Protein AF-A0A9R0SPQ2-F1 (afdb_monomer_lite)

Foldseek 3Di:
DLVVLLVVLVVLLVVVLVVLVVVLVVCVPPDPVVNVVSVVVNVVSVVVVVVSVVVVPDDDDPVVVVVVSVVSVVVSVVVVVVVVVVVVVVVVVVVVVVVVVVVVVVVVVVVVVVVVVVVVDD

Organism: Triticum turgidum subsp. durum (NCBI:txid4567)

Sequence (122 aa):
MAETVLSMARSMLDAAISKAASAAADEMSLLMGVRKNIWFIKDELETMQAFLVAAERMEKKDMLLKVWANQIRDLSYNIEDCLAEFMVHVASQSLSRKLMKLKDRHRIAMQIRDLLSTTINP

Radius of gyration: 25.83 Å; chains: 1; bounding box: 72×27×67 Å

Structure (mmCIF, N/CA/C/O backbone):
data_AF-A0A9R0SPQ2-F1
#
_entry.id   AF-A0A9R0SPQ2-F1
#
loop_
_atom_site.group_PDB
_atom_site.id
_atom_site.type_symbol
_atom_site.label_atom_id
_atom_site.label_alt_id
_atom_site.label_comp_id
_atom_site.label_asym_id
_atom_site.label_entity_id
_atom_site.label_seq_id
_atom_site.pdbx_PDB_ins_code
_atom_site.Cartn_x
_atom_site.Cartn_y
_atom_site.Cartn_z
_atom_site.occupancy
_atom_site.B_iso_or_equiv
_atom_site.auth_seq_id
_atom_site.auth_comp_id
_atom_site.auth_asym_id
_atom_site.auth_atom_id
_atom_site.pdbx_PDB_model_num
ATOM 1 N N . MET A 1 1 ? -14.051 14.801 19.603 1.00 59.91 1 MET A N 1
ATOM 2 C CA . MET A 1 1 ? -12.879 13.915 19.407 1.00 59.91 1 MET A CA 1
ATOM 3 C C . MET A 1 1 ? -13.202 12.725 18.507 1.00 59.91 1 MET A C 1
ATOM 5 O O . MET A 1 1 ? -12.504 12.578 17.519 1.00 59.91 1 MET A O 1
ATOM 9 N N . ALA A 1 2 ? -14.248 11.927 18.773 1.00 56.62 2 ALA A N 1
ATOM 10 C CA . ALA A 1 2 ? -14.623 10.794 17.907 1.00 56.62 2 ALA A CA 1
ATOM 11 C C . ALA A 1 2 ? -14.981 11.208 16.460 1.00 56.62 2 ALA A C 1
ATOM 13 O O . ALA A 1 2 ? -14.456 10.632 15.517 1.00 56.62 2 ALA A O 1
ATOM 14 N N . GLU A 1 3 ? -15.768 12.275 16.294 1.00 62.50 3 GLU A N 1
ATOM 15 C CA . GLU A 1 3 ? -16.105 12.902 14.998 1.00 62.50 3 GLU A CA 1
ATOM 16 C C . GLU A 1 3 ? -14.871 13.221 14.129 1.00 62.50 3 GLU A C 1
ATOM 18 O O . GLU A 1 3 ? -14.830 12.931 12.938 1.00 62.50 3 GLU A O 1
ATOM 23 N N . THR A 1 4 ? -13.822 13.778 14.739 1.00 78.56 4 THR A N 1
ATOM 24 C CA . THR A 1 4 ? -12.583 14.166 14.047 1.00 78.56 4 THR A CA 1
ATOM 25 C C . THR A 1 4 ? -11.755 12.951 13.629 1.00 78.56 4 THR A C 1
ATOM 27 O O . THR A 1 4 ? -11.136 12.949 12.573 1.00 78.56 4 THR A O 1
ATOM 30 N N . VAL A 1 5 ? -11.753 11.895 14.446 1.00 72.81 5 VAL A N 1
ATOM 31 C CA . VAL A 1 5 ? -11.060 10.640 14.120 1.00 72.81 5 VAL A CA 1
ATOM 32 C C . VAL A 1 5 ? -11.776 9.913 12.979 1.00 72.81 5 VAL A C 1
ATOM 34 O O . VAL A 1 5 ? -11.117 9.375 12.091 1.00 72.81 5 VAL A O 1
ATOM 37 N N . LEU A 1 6 ? -13.112 9.946 12.960 1.00 69.88 6 LEU A N 1
ATOM 38 C CA . LEU A 1 6 ? -13.922 9.362 11.889 1.00 69.88 6 LEU A CA 1
ATOM 39 C C . LEU A 1 6 ? -13.717 10.083 10.550 1.00 69.88 6 LEU A C 1
ATOM 41 O O . LEU A 1 6 ? -13.539 9.422 9.527 1.00 69.88 6 LEU A O 1
ATOM 45 N N . SER A 1 7 ? -13.666 11.420 10.543 1.00 78.06 7 SER A N 1
ATOM 46 C CA . SER A 1 7 ? -13.443 12.183 9.307 1.00 78.06 7 SER A CA 1
ATOM 47 C C . SER A 1 7 ? -12.046 11.959 8.716 1.00 78.06 7 SER A C 1
ATOM 49 O O . SER A 1 7 ? -11.904 11.823 7.499 1.00 78.06 7 SER A O 1
ATOM 51 N N . MET A 1 8 ? -11.021 11.842 9.565 1.00 80.94 8 MET A N 1
ATOM 52 C CA . MET A 1 8 ? -9.663 11.503 9.132 1.00 80.94 8 MET A CA 1
ATOM 53 C C . MET A 1 8 ? -9.586 10.079 8.573 1.00 80.94 8 MET A C 1
ATOM 55 O O . MET A 1 8 ? -9.030 9.885 7.493 1.00 80.94 8 MET A O 1
ATOM 59 N N . ALA A 1 9 ? -10.192 9.100 9.254 1.00 71.75 9 ALA A N 1
ATOM 60 C CA . ALA A 1 9 ? -10.231 7.716 8.783 1.00 71.75 9 ALA A CA 1
ATOM 61 C C . ALA A 1 9 ? -10.927 7.593 7.417 1.00 71.75 9 ALA A C 1
ATOM 63 O O . ALA A 1 9 ? -10.445 6.877 6.543 1.00 71.75 9 ALA A O 1
ATOM 64 N N . ARG A 1 10 ? -12.014 8.344 7.202 1.00 77.62 10 ARG A N 1
ATOM 65 C CA . ARG A 1 10 ? -12.735 8.383 5.923 1.00 77.62 10 ARG A CA 1
ATOM 66 C C . ARG A 1 10 ? -11.883 8.949 4.786 1.00 77.62 10 ARG A C 1
ATOM 68 O O . ARG A 1 10 ? -11.816 8.348 3.723 1.00 77.62 10 ARG A O 1
ATOM 75 N N . SER A 1 11 ? -11.183 10.055 5.033 1.00 83.69 11 SER A N 1
ATOM 76 C CA . SER A 1 11 ? -10.282 10.665 4.044 1.00 83.69 11 SER A CA 1
ATOM 77 C C . SER A 1 11 ? -9.120 9.734 3.664 1.00 83.69 11 SER A C 1
ATOM 79 O O . SER A 1 11 ? -8.787 9.582 2.488 1.00 83.69 11 SER A O 1
ATOM 81 N N . MET A 1 12 ? -8.533 9.050 4.652 1.00 84.62 12 MET A N 1
ATOM 82 C CA . MET A 1 12 ? -7.473 8.063 4.417 1.00 84.62 12 MET A CA 1
ATOM 83 C C . MET A 1 12 ? -7.978 6.859 3.611 1.00 84.62 12 MET A C 1
ATOM 85 O O . MET A 1 12 ? -7.282 6.388 2.711 1.00 84.62 12 MET A O 1
ATOM 89 N N . LEU A 1 13 ? -9.197 6.395 3.897 1.00 79.56 13 LEU A N 1
ATOM 90 C CA . LEU A 1 13 ? -9.848 5.311 3.166 1.00 79.56 13 LEU A CA 1
ATOM 91 C C . LEU A 1 13 ? -10.080 5.680 1.693 1.00 79.56 13 LEU A C 1
ATOM 93 O O . LEU A 1 13 ? -9.715 4.909 0.806 1.00 79.56 13 LEU A O 1
ATOM 97 N N . ASP A 1 14 ? -10.608 6.876 1.423 1.00 80.19 14 ASP A N 1
ATOM 98 C CA . ASP A 1 14 ? -10.845 7.359 0.056 1.00 80.19 14 ASP A CA 1
ATOM 99 C C . ASP A 1 14 ? -9.532 7.465 -0.745 1.00 80.19 14 ASP A C 1
ATOM 101 O O . ASP A 1 14 ? -9.465 7.073 -1.916 1.00 80.19 14 ASP A O 1
ATOM 105 N N . ALA A 1 15 ? -8.453 7.928 -0.105 1.00 84.12 15 ALA A N 1
ATOM 106 C CA . ALA A 1 15 ? -7.130 7.993 -0.720 1.00 84.12 15 ALA A CA 1
ATOM 107 C C . ALA A 1 15 ? -6.571 6.597 -1.059 1.00 84.12 15 ALA A C 1
ATOM 109 O O . ALA A 1 15 ? -6.016 6.400 -2.145 1.00 84.12 15 ALA A O 1
ATOM 110 N N . ALA A 1 16 ? -6.744 5.621 -0.162 1.00 80.38 16 ALA A N 1
ATOM 111 C CA . ALA A 1 16 ? -6.313 4.242 -0.383 1.00 80.38 16 ALA A CA 1
ATOM 112 C C . ALA A 1 16 ? -7.085 3.573 -1.534 1.00 80.38 16 ALA A C 1
ATOM 114 O O . ALA A 1 16 ? -6.464 2.955 -2.401 1.00 80.38 16 ALA A O 1
ATOM 115 N N . ILE A 1 17 ? -8.410 3.757 -1.598 1.00 80.06 17 ILE A N 1
ATOM 116 C CA . ILE A 1 17 ? -9.263 3.237 -2.681 1.00 80.06 17 ILE A CA 1
ATOM 117 C C . ILE A 1 17 ? -8.819 3.799 -4.034 1.00 80.06 17 ILE A C 1
ATOM 119 O O . ILE A 1 17 ? -8.624 3.045 -4.989 1.00 80.06 17 ILE A O 1
ATOM 123 N N . SER A 1 18 ? -8.613 5.115 -4.112 1.00 82.62 18 SER A N 1
ATOM 124 C CA . SER A 1 18 ? -8.167 5.777 -5.342 1.00 82.62 18 SER A CA 1
ATOM 125 C C . SER A 1 18 ? -6.814 5.236 -5.819 1.00 82.62 18 SER A C 1
ATOM 127 O O . SER A 1 18 ? -6.630 4.919 -6.998 1.00 82.62 18 SER A O 1
ATOM 129 N N . LYS A 1 19 ? -5.875 5.033 -4.889 1.00 79.50 19 LYS A N 1
ATOM 130 C CA . LYS A 1 19 ? -4.543 4.506 -5.203 1.00 79.50 19 LYS A CA 1
ATOM 131 C C . LYS A 1 19 ? -4.574 3.036 -5.628 1.00 79.50 19 LYS A C 1
ATOM 133 O O . LYS A 1 19 ? -3.886 2.677 -6.582 1.00 79.50 19 LYS A O 1
ATOM 138 N N . ALA A 1 20 ? -5.400 2.208 -4.988 1.00 73.25 20 ALA A N 1
ATOM 139 C CA . ALA A 1 20 ? -5.612 0.817 -5.387 1.00 73.25 20 ALA A CA 1
ATOM 140 C C . ALA A 1 20 ? -6.249 0.712 -6.783 1.00 73.25 20 ALA A C 1
ATOM 142 O O . ALA A 1 20 ? -5.819 -0.107 -7.594 1.00 73.25 20 ALA A O 1
ATOM 143 N N . ALA A 1 21 ? -7.222 1.573 -7.099 1.00 74.62 21 ALA A N 1
ATOM 144 C CA . ALA A 1 21 ? -7.841 1.632 -8.421 1.00 74.62 21 ALA A CA 1
ATOM 145 C C . ALA A 1 21 ? -6.839 2.043 -9.515 1.00 74.62 21 ALA A C 1
ATOM 147 O O . ALA A 1 21 ? -6.825 1.437 -10.586 1.00 74.62 21 ALA A O 1
ATOM 148 N N . SER A 1 22 ? -5.968 3.020 -9.234 1.00 76.44 22 SER A N 1
ATOM 149 C CA . SER A 1 22 ? -4.887 3.419 -10.146 1.00 76.44 22 SER A CA 1
ATOM 150 C C . SER A 1 22 ? -3.891 2.282 -10.371 1.00 76.44 22 SER A C 1
ATOM 152 O O . SER A 1 22 ? -3.591 1.961 -11.516 1.00 76.44 22 SER A O 1
ATOM 154 N N . ALA A 1 23 ? -3.439 1.617 -9.303 1.00 70.62 23 ALA A N 1
ATOM 155 C CA . ALA A 1 23 ? -2.536 0.472 -9.412 1.00 70.62 23 ALA A CA 1
ATOM 156 C C . ALA A 1 23 ? -3.162 -0.672 -10.232 1.00 70.62 23 ALA A C 1
ATOM 158 O O . ALA A 1 23 ? -2.506 -1.237 -11.101 1.00 70.62 23 ALA A O 1
ATOM 159 N N . ALA A 1 24 ? -4.457 -0.953 -10.037 1.00 64.12 24 ALA A N 1
ATOM 160 C CA . ALA A 1 24 ? -5.192 -1.948 -10.822 1.00 64.12 24 ALA A CA 1
ATOM 161 C C . ALA A 1 24 ? -5.279 -1.603 -12.313 1.00 64.12 24 ALA A C 1
ATOM 163 O O . ALA A 1 24 ? -5.261 -2.502 -13.157 1.00 64.12 24 ALA A O 1
ATOM 164 N N . ALA A 1 25 ? -5.432 -0.315 -12.630 1.00 67.31 25 ALA A N 1
ATOM 165 C CA . ALA A 1 25 ? -5.486 0.180 -13.999 1.00 67.31 25 ALA A CA 1
ATOM 166 C C . ALA A 1 25 ? -4.106 0.113 -14.675 1.00 67.31 25 ALA A C 1
ATOM 168 O O . ALA A 1 25 ? -4.012 -0.312 -15.828 1.00 67.31 25 ALA A O 1
ATOM 169 N N . ASP A 1 26 ? -3.043 0.451 -13.940 1.00 64.06 26 ASP A N 1
ATOM 170 C CA . ASP A 1 26 ? -1.654 0.380 -14.407 1.00 64.06 26 ASP A CA 1
ATOM 171 C C . ASP A 1 26 ? -1.188 -1.072 -14.640 1.00 64.06 26 ASP A C 1
ATOM 173 O O . ASP A 1 26 ? -0.296 -1.337 -15.450 1.00 64.06 26 ASP A O 1
ATOM 177 N N . GLU A 1 27 ? -1.838 -2.046 -14.001 1.00 57.34 27 GLU A N 1
ATOM 178 C CA . GLU A 1 27 ? -1.483 -3.465 -14.068 1.00 57.34 27 GLU A CA 1
ATOM 179 C C . GLU A 1 27 ? -2.151 -4.251 -15.214 1.00 57.34 27 GLU A C 1
ATOM 181 O O . GLU A 1 27 ? -2.198 -5.486 -15.210 1.00 57.34 27 GLU A O 1
ATOM 186 N N . MET A 1 28 ? -2.601 -3.575 -16.277 1.00 50.09 28 MET A N 1
ATOM 187 C CA . MET A 1 28 ? -3.214 -4.222 -17.450 1.00 50.09 28 MET A CA 1
ATOM 188 C C . MET A 1 28 ? -2.229 -4.986 -18.367 1.00 50.09 28 MET A C 1
ATOM 190 O O . MET A 1 28 ? -2.510 -5.207 -19.542 1.00 50.09 28 MET A O 1
ATOM 194 N N . SER A 1 29 ? -1.089 -5.467 -17.860 1.00 50.47 29 SER A N 1
ATOM 195 C CA . SER A 1 29 ? -0.240 -6.388 -18.636 1.00 50.47 29 SER A CA 1
ATOM 196 C C . SER A 1 29 ? 0.541 -7.447 -17.854 1.00 50.47 29 SER A C 1
ATOM 198 O O . SER A 1 29 ? 1.204 -8.258 -18.499 1.00 50.47 29 SER A O 1
ATOM 200 N N . LEU A 1 30 ? 0.477 -7.510 -16.514 1.00 54.22 30 LEU A N 1
ATOM 201 C CA . LEU A 1 30 ? 1.525 -8.233 -15.777 1.00 54.22 30 LEU A CA 1
ATOM 202 C C . LEU A 1 30 ? 1.130 -9.216 -14.671 1.00 54.22 30 LEU A C 1
ATOM 204 O O . LEU A 1 30 ? 2.044 -9.626 -13.981 1.00 54.22 30 LEU A O 1
ATOM 208 N N . LEU A 1 31 ? -0.126 -9.688 -14.567 1.00 53.34 31 LEU A N 1
ATOM 209 C CA . LEU A 1 31 ? -0.522 -11.061 -14.139 1.00 53.34 31 LEU A CA 1
ATOM 210 C C . LEU A 1 31 ? -1.977 -11.083 -13.629 1.00 53.34 31 LEU A C 1
ATOM 212 O O . LEU A 1 31 ? -2.375 -10.291 -12.780 1.00 53.34 31 LEU A O 1
ATOM 216 N N . MET A 1 32 ? -2.767 -12.071 -14.065 1.00 55.47 32 MET A N 1
ATOM 217 C CA . MET A 1 32 ? -4.153 -12.300 -13.604 1.00 55.47 32 MET A CA 1
ATOM 218 C C . MET A 1 32 ? -4.299 -12.457 -12.073 1.00 55.47 32 MET A C 1
ATOM 220 O O . MET A 1 32 ? -5.393 -12.268 -11.543 1.00 55.47 32 MET A O 1
ATOM 224 N N . GLY A 1 33 ? -3.214 -12.784 -11.360 1.00 57.44 33 GLY A N 1
ATOM 225 C CA . GLY A 1 33 ? -3.203 -12.951 -9.904 1.00 57.44 33 GLY A CA 1
ATOM 226 C C . GLY A 1 33 ? -3.337 -11.643 -9.122 1.00 57.44 33 GLY A C 1
ATOM 227 O O . GLY A 1 33 ? -4.040 -11.613 -8.113 1.00 57.44 33 GLY A O 1
ATOM 228 N N . VAL A 1 34 ? -2.744 -10.547 -9.604 1.00 62.25 34 VAL A N 1
ATOM 229 C CA . VAL A 1 34 ? -2.769 -9.274 -8.865 1.00 62.25 34 VAL A CA 1
ATOM 230 C C . VAL A 1 34 ? -4.141 -8.612 -8.961 1.00 62.25 34 VAL A C 1
ATOM 232 O O . VAL A 1 34 ? -4.663 -8.104 -7.972 1.00 62.25 34 VAL A O 1
ATOM 235 N N . ARG A 1 35 ? -4.823 -8.786 -10.099 1.00 55.59 35 ARG A N 1
ATOM 236 C CA . ARG A 1 35 ? -6.208 -8.339 -10.285 1.00 55.59 35 ARG A CA 1
ATOM 237 C C . ARG A 1 35 ? -7.144 -8.920 -9.217 1.00 55.59 35 ARG A C 1
ATOM 239 O O . ARG A 1 35 ? -7.936 -8.180 -8.648 1.00 55.59 35 ARG A O 1
ATOM 246 N N . LYS A 1 36 ? -7.031 -10.217 -8.900 1.00 65.19 36 LYS A N 1
ATOM 247 C CA . LYS A 1 36 ? -7.871 -10.875 -7.881 1.00 65.19 36 LYS A CA 1
ATOM 248 C C . LYS A 1 36 ? -7.614 -10.324 -6.473 1.00 65.19 36 LYS A C 1
ATOM 250 O O . LYS A 1 36 ? -8.566 -10.108 -5.731 1.00 65.19 36 LYS A O 1
ATOM 255 N N . ASN A 1 37 ? -6.354 -10.054 -6.135 1.00 64.88 37 ASN A N 1
ATOM 256 C CA . ASN A 1 37 ? -5.989 -9.477 -4.840 1.00 64.88 37 ASN A CA 1
ATOM 257 C C . ASN A 1 37 ? -6.475 -8.029 -4.704 1.00 64.88 37 ASN A C 1
ATOM 259 O O . ASN A 1 37 ? -6.954 -7.649 -3.643 1.00 64.88 37 ASN A O 1
ATOM 263 N N . ILE A 1 38 ? -6.431 -7.239 -5.780 1.00 67.50 38 ILE A N 1
ATOM 264 C CA . ILE A 1 38 ? -6.946 -5.866 -5.751 1.00 67.50 38 ILE A CA 1
ATOM 265 C C . ILE A 1 38 ? -8.475 -5.843 -5.618 1.00 67.50 38 ILE A C 1
ATOM 267 O O . ILE A 1 38 ? -9.007 -5.052 -4.842 1.00 67.50 38 ILE A O 1
ATOM 271 N N . TRP A 1 39 ? -9.188 -6.737 -6.309 1.00 71.44 39 TRP A N 1
ATOM 272 C CA . TRP A 1 39 ? -10.635 -6.894 -6.117 1.00 71.44 39 TRP A CA 1
ATOM 273 C C . TRP A 1 39 ? -10.988 -7.297 -4.681 1.00 71.44 39 TRP A C 1
ATOM 275 O O . TRP A 1 39 ? -11.923 -6.738 -4.121 1.00 71.44 39 TRP A O 1
ATOM 285 N N . PHE A 1 40 ? -10.216 -8.203 -4.074 1.00 75.31 40 PHE A N 1
ATOM 286 C CA . PHE A 1 40 ? -10.390 -8.590 -2.672 1.00 75.31 40 PHE A CA 1
ATOM 287 C C . PHE A 1 40 ? -10.172 -7.409 -1.714 1.00 75.31 40 PHE A C 1
ATOM 289 O O . PHE A 1 40 ? -10.997 -7.164 -0.842 1.00 75.31 40 PHE A O 1
ATOM 296 N N . ILE A 1 41 ? -9.109 -6.624 -1.918 1.00 77.19 41 ILE A N 1
ATOM 297 C CA . ILE A 1 41 ? -8.843 -5.420 -1.116 1.00 77.19 41 ILE A CA 1
ATOM 298 C C . ILE A 1 41 ? -9.988 -4.411 -1.255 1.00 77.19 41 ILE A C 1
ATOM 300 O O . ILE A 1 41 ? -10.435 -3.856 -0.257 1.00 77.19 41 IL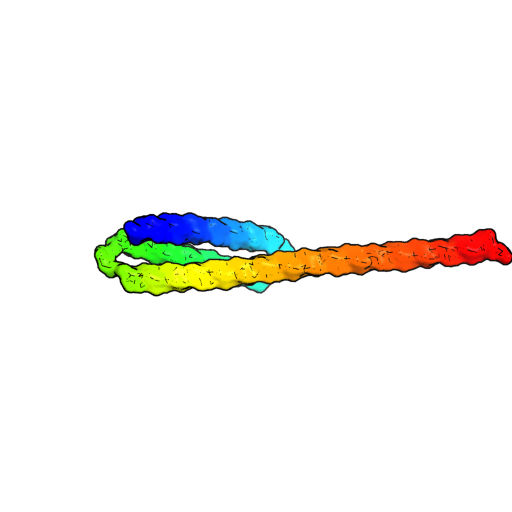E A O 1
ATOM 304 N N . LYS A 1 42 ? -10.494 -4.182 -2.471 1.00 78.00 42 LYS A N 1
ATOM 305 C CA . LYS A 1 42 ? -11.627 -3.276 -2.700 1.00 78.00 42 LYS A CA 1
ATOM 306 C C . LYS A 1 42 ? -12.876 -3.712 -1.923 1.00 78.00 42 LYS A C 1
ATOM 308 O O . LYS A 1 42 ? -13.502 -2.869 -1.290 1.00 78.00 42 LYS A O 1
ATOM 313 N N . ASP A 1 43 ? -13.216 -4.997 -1.972 1.00 77.06 43 ASP A N 1
ATOM 314 C CA . ASP A 1 43 ? -14.415 -5.553 -1.328 1.00 77.06 43 ASP A CA 1
ATOM 315 C C . ASP A 1 43 ? -14.337 -5.454 0.209 1.00 77.06 43 ASP A C 1
ATOM 317 O O . ASP A 1 43 ? -15.292 -5.046 0.879 1.00 77.06 43 ASP A O 1
ATOM 321 N N . GLU A 1 44 ? -13.153 -5.713 0.775 1.00 80.50 44 GLU A N 1
ATOM 322 C CA . GLU A 1 44 ? -12.888 -5.498 2.201 1.00 80.50 44 GLU A CA 1
ATOM 323 C C . GLU A 1 44 ? -13.050 -4.019 2.579 1.00 80.50 44 GLU A C 1
ATOM 325 O O . GLU A 1 44 ? -13.748 -3.697 3.540 1.00 80.50 44 GLU A O 1
ATOM 330 N N . LEU A 1 45 ? -12.495 -3.089 1.794 1.00 78.19 45 LEU A N 1
ATOM 331 C CA . LEU A 1 45 ? -12.617 -1.649 2.059 1.00 78.19 45 LEU A CA 1
ATOM 332 C C . LEU A 1 45 ? -14.070 -1.145 1.961 1.00 78.19 45 LEU A C 1
ATOM 334 O O . LEU A 1 45 ? -14.482 -0.305 2.766 1.00 78.19 45 LEU A O 1
ATOM 338 N N . GLU A 1 46 ? -14.871 -1.666 1.029 1.00 76.88 46 GLU A N 1
ATOM 339 C CA . GLU A 1 46 ? -16.307 -1.361 0.927 1.00 76.88 46 GLU A CA 1
ATOM 340 C C . GLU A 1 46 ? -17.080 -1.877 2.152 1.00 76.88 46 GLU A C 1
ATOM 342 O O . GLU A 1 46 ? -17.931 -1.170 2.705 1.00 76.88 46 GLU A O 1
ATOM 347 N N . THR A 1 47 ? -16.721 -3.060 2.652 1.00 79.62 47 THR A N 1
ATOM 348 C CA . THR A 1 47 ? -17.281 -3.622 3.889 1.00 79.62 47 THR A CA 1
ATOM 349 C C . THR A 1 47 ? -16.928 -2.763 5.108 1.00 79.62 47 THR A C 1
ATOM 351 O O . THR A 1 47 ? -17.799 -2.451 5.929 1.00 79.62 47 THR A O 1
ATOM 354 N N . MET A 1 48 ? -15.678 -2.295 5.202 1.00 78.88 48 MET A N 1
ATOM 355 C CA . MET A 1 48 ? -15.243 -1.351 6.239 1.00 78.88 48 MET A CA 1
ATOM 356 C C . MET A 1 48 ? -16.037 -0.035 6.183 1.00 78.88 48 MET A C 1
ATOM 358 O O . MET A 1 48 ? -16.446 0.491 7.222 1.00 78.88 48 MET A O 1
ATOM 362 N N . GLN A 1 49 ? -16.308 0.490 4.983 1.00 71.81 49 GLN A N 1
ATOM 363 C CA . GLN A 1 49 ? -17.085 1.718 4.797 1.00 71.81 49 GLN A CA 1
ATOM 364 C C . GLN A 1 49 ? -18.543 1.557 5.254 1.00 71.81 49 GLN A C 1
ATOM 366 O O . GLN A 1 49 ? -19.060 2.413 5.978 1.00 71.81 49 GLN A O 1
ATOM 371 N N . ALA A 1 50 ? -19.201 0.456 4.883 1.00 75.06 50 ALA A N 1
ATOM 372 C CA . ALA A 1 50 ? -20.566 0.162 5.320 1.00 75.06 50 ALA A CA 1
ATOM 373 C C . ALA A 1 50 ? -20.661 0.066 6.852 1.00 75.06 50 ALA A C 1
ATOM 375 O O . ALA A 1 50 ? -21.600 0.584 7.466 1.00 75.06 50 ALA A O 1
ATOM 376 N N . PHE A 1 51 ? -19.648 -0.534 7.480 1.00 72.44 51 PHE A N 1
ATOM 377 C CA . PHE A 1 51 ? -19.551 -0.600 8.931 1.00 72.44 51 PHE A CA 1
ATOM 378 C C . PHE A 1 51 ? -19.374 0.783 9.570 1.00 72.44 51 PHE A C 1
ATOM 380 O O . PHE A 1 51 ? -20.037 1.059 10.565 1.00 72.44 51 PHE A O 1
ATOM 387 N N . LEU A 1 52 ? -18.560 1.682 9.003 1.00 65.88 52 LEU A N 1
ATOM 388 C CA . LEU A 1 52 ? -18.399 3.056 9.507 1.00 65.88 52 LEU A CA 1
ATOM 389 C C . LEU A 1 52 ? -19.719 3.840 9.495 1.00 65.88 52 LEU A C 1
ATOM 391 O O . LEU A 1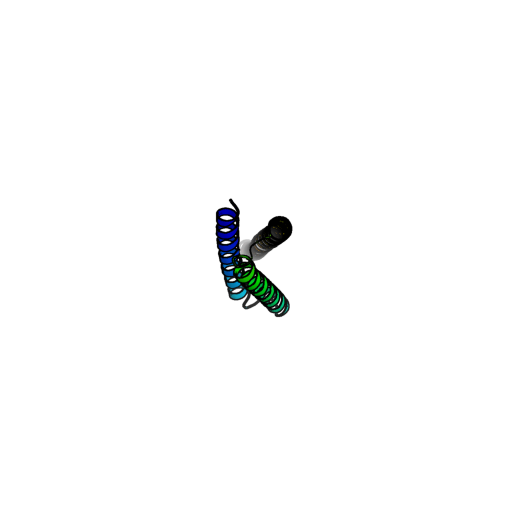 52 ? -20.057 4.483 10.487 1.00 65.88 52 LEU A O 1
ATOM 395 N N . VAL A 1 53 ? -20.512 3.714 8.428 1.00 75.38 53 VAL A N 1
ATOM 396 C CA . VAL A 1 53 ? -21.844 4.341 8.337 1.00 75.38 53 VAL A CA 1
ATOM 397 C C . VAL A 1 53 ? -22.795 3.800 9.414 1.00 75.38 53 VAL A C 1
ATOM 399 O O . VAL A 1 53 ? -23.571 4.552 10.007 1.00 75.38 53 VAL A O 1
ATOM 402 N N . ALA A 1 54 ? -22.728 2.502 9.721 1.00 70.62 54 ALA A N 1
ATOM 403 C CA . ALA A 1 54 ? -23.467 1.915 10.841 1.00 70.62 54 ALA A CA 1
ATOM 404 C C . ALA A 1 54 ? -22.885 2.341 12.210 1.00 70.62 54 ALA A C 1
ATOM 406 O O . ALA A 1 54 ? -23.608 2.518 13.201 1.00 70.62 54 ALA A O 1
ATOM 407 N N . ALA A 1 55 ? -21.571 2.555 12.274 1.00 67.62 55 ALA A N 1
ATOM 408 C CA . ALA A 1 55 ? -20.839 2.961 13.460 1.00 67.62 55 ALA A CA 1
ATOM 409 C C . ALA A 1 55 ? -21.073 4.439 13.843 1.00 67.62 55 ALA A C 1
ATOM 411 O O . ALA A 1 55 ? -21.042 4.761 15.028 1.00 67.62 55 ALA A O 1
ATOM 412 N N . GLU A 1 56 ? -21.433 5.313 12.910 1.00 64.88 56 GLU A N 1
ATOM 413 C CA . GLU A 1 56 ? -21.885 6.682 13.216 1.00 64.88 56 GLU A CA 1
ATOM 414 C C . GLU A 1 56 ? -23.248 6.707 13.936 1.00 64.88 56 GLU A C 1
ATOM 416 O O . GLU A 1 56 ? -23.548 7.634 14.681 1.00 64.88 56 GLU A O 1
ATOM 421 N N . ARG A 1 57 ? -24.077 5.665 13.777 1.00 72.62 57 ARG A N 1
ATOM 422 C CA . ARG A 1 57 ? -25.492 5.667 14.206 1.00 72.62 57 ARG A CA 1
ATOM 423 C C . ARG A 1 57 ? -25.814 4.977 15.542 1.00 72.62 57 ARG A C 1
ATOM 425 O O . ARG A 1 57 ? -26.985 4.791 15.843 1.00 72.62 57 ARG A O 1
ATOM 432 N N . MET A 1 58 ? -24.834 4.552 16.347 1.00 63.75 58 MET A N 1
ATOM 433 C CA . MET A 1 58 ? -25.116 3.876 17.646 1.00 63.75 58 MET A CA 1
ATOM 434 C C . MET A 1 58 ? -24.344 4.520 18.799 1.00 63.75 58 MET A C 1
ATOM 436 O O . MET A 1 58 ? -23.180 4.867 18.631 1.00 63.75 58 MET A O 1
ATOM 440 N N . GLU A 1 59 ? -24.994 4.594 19.963 1.00 61.16 59 GLU A N 1
ATOM 441 C CA . GLU A 1 59 ? -24.691 5.512 21.075 1.00 61.16 59 GLU A CA 1
ATOM 442 C C . GLU A 1 59 ? -23.524 5.135 22.013 1.00 61.16 59 GLU A C 1
ATOM 444 O O . GLU A 1 59 ? -23.052 6.001 22.745 1.00 61.16 59 GLU A O 1
ATOM 449 N N . LYS A 1 60 ? -23.026 3.887 22.043 1.00 61.12 60 LYS A N 1
ATOM 450 C CA . LYS A 1 60 ? -21.909 3.478 22.933 1.00 61.12 60 LYS A CA 1
ATOM 451 C C . LYS A 1 60 ? -20.911 2.572 22.220 1.00 61.12 60 LYS A C 1
ATOM 453 O O . LYS A 1 60 ? -21.238 1.428 21.912 1.00 61.12 60 LYS A O 1
ATOM 458 N N . LYS A 1 61 ? -19.705 3.089 21.937 1.00 60.66 61 LYS A N 1
ATOM 459 C CA . LYS A 1 61 ? -18.785 2.465 20.965 1.00 60.66 61 LYS A CA 1
ATOM 460 C C . LYS A 1 61 ? -17.274 2.651 21.179 1.00 60.66 61 LYS A C 1
ATOM 462 O O . LYS A 1 61 ? -16.507 2.119 20.381 1.00 60.66 61 LYS A O 1
ATOM 467 N N . ASP A 1 62 ? -16.817 3.345 22.222 1.00 66.62 62 ASP A N 1
ATOM 468 C CA . ASP A 1 62 ? -15.415 3.803 22.299 1.00 66.62 62 ASP A CA 1
ATOM 469 C C . ASP A 1 62 ? -14.360 2.690 22.197 1.00 66.62 62 ASP A C 1
ATOM 471 O O . ASP A 1 62 ? -13.363 2.850 21.496 1.00 66.62 62 ASP A O 1
ATOM 475 N N . MET A 1 63 ? -14.572 1.537 22.839 1.00 63.78 63 MET A N 1
ATOM 476 C CA . MET A 1 63 ? -13.614 0.423 22.764 1.00 63.78 63 MET A CA 1
ATOM 477 C C . MET A 1 63 ? -13.574 -0.227 21.376 1.00 63.78 63 MET A C 1
ATOM 479 O O . MET A 1 63 ? -12.494 -0.487 20.850 1.00 63.78 63 MET A O 1
ATOM 483 N N . LEU A 1 64 ? -14.742 -0.462 20.776 1.00 67.06 64 LEU A N 1
ATOM 484 C CA . LEU A 1 64 ? -14.874 -1.111 19.469 1.00 67.06 64 LEU A CA 1
ATOM 485 C C . LEU A 1 64 ? -14.299 -0.226 18.359 1.00 67.06 64 LEU A C 1
ATOM 487 O O . LEU A 1 64 ? -13.510 -0.702 17.549 1.00 67.06 64 LEU A O 1
ATOM 491 N N . LEU A 1 65 ? -14.611 1.074 18.390 1.00 67.50 65 LEU A N 1
ATOM 492 C CA . LEU A 1 65 ? -14.053 2.065 17.468 1.00 67.50 65 LEU A CA 1
ATOM 493 C C . LEU A 1 65 ? -12.533 2.187 17.608 1.00 67.50 65 LEU A C 1
ATOM 495 O O . LEU A 1 65 ? -11.838 2.317 16.606 1.00 67.50 65 LEU A O 1
ATOM 499 N N . LYS A 1 66 ? -11.997 2.109 18.832 1.00 70.75 66 LYS A N 1
ATOM 500 C CA . LYS A 1 66 ? -10.551 2.200 19.075 1.00 70.75 66 LYS A CA 1
ATOM 501 C C . LYS A 1 66 ? -9.790 0.976 18.561 1.00 70.75 66 LYS A C 1
ATOM 503 O O . LYS A 1 66 ? -8.726 1.138 17.968 1.00 70.75 66 LYS A O 1
ATOM 508 N N . VAL A 1 67 ? -10.328 -0.228 18.764 1.00 73.44 67 VAL A N 1
ATOM 509 C CA . VAL A 1 67 ? -9.748 -1.468 18.217 1.00 73.44 67 VAL A CA 1
ATOM 510 C C . VAL A 1 67 ? -9.746 -1.420 16.691 1.00 73.44 67 VAL A C 1
ATOM 512 O O . VAL A 1 67 ? -8.717 -1.670 16.069 1.00 73.44 67 VAL A O 1
ATOM 515 N N . TRP A 1 68 ? -10.857 -1.003 16.092 1.00 69.69 68 TRP A N 1
ATOM 516 C CA . TRP A 1 68 ? -10.971 -0.898 14.641 1.00 69.69 68 TRP A CA 1
ATOM 517 C C . TRP A 1 68 ? -10.070 0.180 14.033 1.00 69.69 68 TRP A C 1
ATOM 519 O O . TRP A 1 68 ? -9.416 -0.058 13.021 1.00 69.69 68 TRP A O 1
ATOM 529 N N . ALA A 1 69 ? -9.957 1.345 14.673 1.00 71.38 69 ALA A N 1
ATOM 530 C CA . ALA A 1 69 ? -9.043 2.397 14.234 1.00 71.38 69 ALA A CA 1
ATOM 531 C C . ALA A 1 69 ? -7.571 1.954 14.281 1.00 71.38 69 ALA A C 1
ATOM 533 O O . ALA A 1 69 ? -6.763 2.432 13.488 1.00 71.38 69 ALA A O 1
ATOM 534 N N . ASN A 1 70 ? -7.210 1.047 15.196 1.00 73.31 70 ASN A N 1
ATOM 535 C CA . ASN A 1 70 ? -5.887 0.427 15.197 1.00 73.31 70 ASN A CA 1
ATOM 536 C C . ASN A 1 70 ? -5.726 -0.540 14.016 1.00 73.31 70 ASN A C 1
ATOM 538 O O . ASN A 1 70 ? -4.748 -0.427 13.294 1.00 73.31 70 ASN A O 1
ATOM 542 N N . GLN A 1 71 ? -6.706 -1.407 13.754 1.00 73.12 71 GLN A N 1
ATOM 543 C CA . GLN A 1 71 ? -6.638 -2.364 12.642 1.00 73.12 71 GLN A CA 1
ATOM 544 C C . GLN A 1 71 ? -6.546 -1.683 11.271 1.00 73.12 71 GLN A C 1
ATOM 546 O O . GLN A 1 71 ? -5.737 -2.088 10.441 1.00 73.12 71 GLN A O 1
ATOM 551 N N . ILE A 1 72 ? -7.325 -0.620 11.043 1.00 75.50 72 ILE A N 1
ATOM 552 C CA . ILE A 1 72 ? -7.247 0.170 9.803 1.00 75.50 72 ILE A CA 1
ATOM 553 C C . ILE A 1 72 ? -5.866 0.810 9.659 1.00 75.50 72 ILE A C 1
ATOM 555 O O . ILE A 1 72 ? -5.306 0.833 8.563 1.00 75.50 72 ILE A O 1
ATOM 559 N N . ARG A 1 73 ? -5.304 1.325 10.757 1.00 81.12 73 ARG A N 1
ATOM 560 C CA . ARG A 1 73 ? -3.971 1.930 10.755 1.00 81.12 73 ARG A CA 1
ATOM 561 C C . ARG A 1 73 ? -2.900 0.902 10.403 1.00 81.12 73 ARG A C 1
ATOM 563 O O . ARG A 1 73 ? -2.101 1.158 9.510 1.00 81.12 73 ARG A O 1
ATOM 570 N N . ASP A 1 74 ? -2.926 -0.254 11.055 1.00 76.69 74 ASP A N 1
ATOM 571 C CA . ASP A 1 74 ? -1.959 -1.328 10.826 1.00 76.69 74 ASP A CA 1
ATOM 572 C C . ASP A 1 74 ? -2.051 -1.848 9.384 1.00 76.69 74 ASP A C 1
ATOM 574 O O . ASP A 1 74 ? -1.036 -2.022 8.712 1.00 76.69 74 ASP A O 1
ATOM 578 N N . LEU A 1 75 ? -3.271 -2.016 8.862 1.00 77.44 75 LEU A N 1
ATOM 579 C CA . LEU A 1 75 ? -3.484 -2.399 7.467 1.00 77.44 75 LEU A CA 1
ATOM 580 C C . LEU A 1 75 ? -2.971 -1.330 6.492 1.00 77.44 75 LEU A C 1
ATOM 582 O O . LEU A 1 75 ? -2.361 -1.671 5.482 1.00 77.44 75 LEU A O 1
ATOM 586 N N . SER A 1 76 ? -3.184 -0.050 6.801 1.00 72.12 76 SER A N 1
ATOM 587 C CA . SER A 1 76 ? -2.707 1.061 5.970 1.00 72.12 76 SER A CA 1
ATOM 588 C C . SER A 1 76 ? -1.182 1.089 5.893 1.00 72.12 76 SER A C 1
ATOM 590 O O . SER A 1 76 ? -0.646 1.247 4.799 1.00 72.12 76 SER A O 1
ATOM 592 N N . TYR A 1 77 ? -0.491 0.868 7.016 1.00 78.00 77 TYR A N 1
ATOM 593 C CA . TYR A 1 77 ? 0.969 0.761 7.027 1.00 78.00 77 TYR A CA 1
ATOM 594 C C . TYR A 1 77 ? 1.461 -0.437 6.217 1.00 78.00 77 TYR A C 1
ATOM 596 O O . TYR A 1 77 ? 2.338 -0.277 5.376 1.00 78.00 77 TYR A O 1
ATOM 604 N N . ASN A 1 78 ? 0.837 -1.609 6.367 1.00 76.56 78 ASN A N 1
ATOM 605 C CA . ASN A 1 78 ? 1.203 -2.784 5.571 1.00 76.56 78 ASN A CA 1
ATOM 606 C C . ASN A 1 78 ? 1.036 -2.537 4.059 1.00 76.56 78 ASN A C 1
ATOM 608 O O . ASN A 1 78 ? 1.868 -2.960 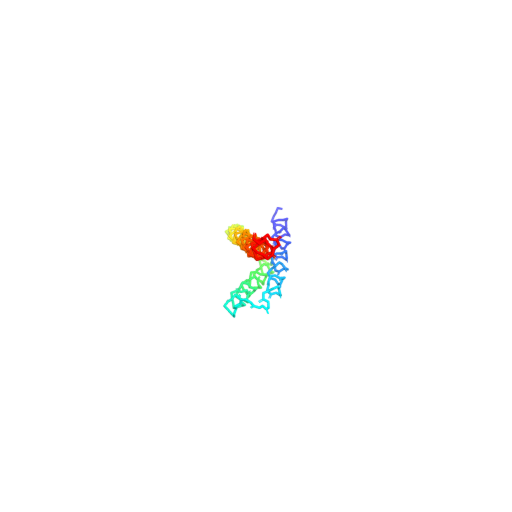3.260 1.00 76.56 78 ASN A O 1
ATOM 612 N N . ILE A 1 79 ? -0.030 -1.839 3.653 1.00 75.75 79 ILE A N 1
ATOM 613 C CA . ILE A 1 79 ? -0.255 -1.467 2.249 1.00 75.75 79 ILE A CA 1
ATOM 614 C C . ILE A 1 79 ? 0.810 -0.473 1.770 1.00 75.75 79 ILE A C 1
ATOM 616 O O . ILE A 1 79 ? 1.322 -0.619 0.658 1.00 75.75 79 ILE A O 1
ATOM 620 N N . GLU A 1 80 ? 1.138 0.534 2.580 1.00 76.56 80 GLU A N 1
ATOM 621 C CA . GLU A 1 80 ? 2.174 1.519 2.262 1.00 76.56 80 GLU A CA 1
ATOM 622 C C . GLU A 1 80 ? 3.539 0.851 2.057 1.00 76.56 80 GLU A C 1
ATOM 624 O O . GLU A 1 80 ? 4.188 1.101 1.037 1.00 76.56 80 GLU A O 1
ATOM 629 N N . ASP A 1 81 ? 3.913 -0.064 2.951 1.00 79.50 81 ASP A N 1
ATOM 630 C CA . ASP A 1 81 ? 5.159 -0.826 2.878 1.00 79.50 81 ASP A CA 1
ATOM 631 C C . ASP A 1 81 ? 5.211 -1.707 1.623 1.00 79.50 81 ASP A C 1
ATOM 633 O O . ASP A 1 81 ? 6.186 -1.656 0.867 1.00 79.50 81 ASP A O 1
ATOM 637 N N . CYS A 1 82 ? 4.141 -2.454 1.324 1.00 74.56 82 CYS A N 1
ATOM 638 C CA . CYS A 1 82 ? 4.072 -3.272 0.110 1.00 74.56 82 CYS A CA 1
ATOM 639 C C . CYS A 1 82 ? 4.187 -2.429 -1.171 1.00 74.56 82 CYS A C 1
ATOM 641 O O . CYS A 1 82 ? 4.866 -2.822 -2.123 1.00 74.56 82 CYS A O 1
ATOM 643 N N . LEU A 1 83 ? 3.543 -1.258 -1.216 1.00 71.44 83 LEU A N 1
ATOM 644 C CA . LEU A 1 83 ? 3.631 -0.355 -2.366 1.00 71.44 83 LEU A CA 1
ATOM 645 C C . LEU A 1 83 ? 5.031 0.255 -2.508 1.00 71.44 83 LEU A C 1
ATOM 647 O O . LEU A 1 83 ? 5.535 0.379 -3.628 1.00 71.44 83 LEU A O 1
ATOM 651 N N . ALA A 1 84 ? 5.673 0.622 -1.398 1.00 75.38 84 ALA A N 1
ATOM 652 C CA . ALA A 1 84 ? 7.045 1.118 -1.396 1.00 75.38 84 ALA A CA 1
ATOM 653 C C . ALA A 1 84 ? 8.026 0.058 -1.920 1.00 75.38 84 ALA A C 1
ATOM 655 O O . ALA A 1 84 ? 8.834 0.349 -2.809 1.00 75.38 84 ALA A O 1
ATOM 656 N N . GLU A 1 85 ? 7.913 -1.181 -1.441 1.00 78.19 85 GLU A N 1
ATOM 657 C CA . GLU A 1 85 ? 8.738 -2.304 -1.892 1.00 78.19 85 GLU A CA 1
ATOM 658 C C . GLU A 1 85 ? 8.561 -2.579 -3.393 1.00 78.19 85 GLU A C 1
ATOM 660 O O . GLU A 1 85 ? 9.547 -2.759 -4.123 1.00 78.19 85 GLU A O 1
ATOM 665 N N . PHE A 1 86 ? 7.317 -2.537 -3.877 1.00 70.88 86 PHE A N 1
ATOM 666 C CA . PHE A 1 86 ? 7.000 -2.698 -5.292 1.00 70.88 86 PHE A CA 1
ATOM 667 C C . PHE A 1 86 ? 7.652 -1.610 -6.157 1.00 70.88 86 PHE A C 1
ATOM 669 O O . PHE A 1 86 ? 8.289 -1.922 -7.167 1.00 70.88 86 PHE A O 1
ATOM 676 N N . MET A 1 87 ? 7.571 -0.336 -5.753 1.00 70.38 87 MET A N 1
ATOM 677 C CA . MET A 1 87 ? 8.200 0.771 -6.487 1.00 70.38 87 MET A CA 1
ATOM 678 C C . MET A 1 87 ? 9.721 0.605 -6.598 1.00 70.38 87 MET A C 1
ATOM 680 O O . MET A 1 87 ? 10.289 0.823 -7.673 1.00 70.38 87 MET A O 1
ATOM 684 N N . VAL A 1 88 ? 10.386 0.176 -5.520 1.00 74.31 88 VAL A N 1
ATOM 685 C CA . VAL A 1 88 ? 11.836 -0.091 -5.516 1.00 74.31 88 VAL A CA 1
ATOM 686 C C . VAL A 1 88 ? 12.187 -1.238 -6.467 1.00 74.31 88 VAL A C 1
ATOM 688 O O . VAL A 1 88 ? 13.135 -1.132 -7.255 1.00 74.31 88 VAL A O 1
ATOM 691 N N . HIS A 1 89 ? 11.410 -2.321 -6.452 1.00 72.44 89 HIS A N 1
ATOM 692 C CA . HIS A 1 89 ? 11.612 -3.457 -7.352 1.00 72.44 89 HIS A CA 1
ATOM 693 C C . HIS A 1 89 ? 11.437 -3.067 -8.823 1.00 72.44 89 HIS A C 1
ATOM 695 O O . HIS A 1 89 ? 12.299 -3.370 -9.651 1.00 72.44 89 HIS A O 1
ATOM 701 N N . VAL A 1 90 ? 10.379 -2.330 -9.160 1.00 68.06 90 VAL A N 1
ATOM 702 C CA . VAL A 1 90 ? 10.135 -1.865 -10.533 1.00 68.06 90 VAL A CA 1
ATOM 703 C C . VAL A 1 90 ? 11.249 -0.923 -11.004 1.00 68.06 90 VAL A C 1
ATOM 705 O O . VAL A 1 90 ? 11.780 -1.088 -12.110 1.00 68.06 90 VAL A O 1
ATOM 708 N N . ALA A 1 91 ? 11.667 0.026 -10.161 1.00 69.25 91 ALA A N 1
ATOM 709 C CA . ALA A 1 91 ? 12.747 0.956 -10.477 1.00 69.25 91 ALA A CA 1
ATOM 710 C C . ALA A 1 91 ? 14.083 0.227 -10.697 1.00 69.25 91 ALA A C 1
ATOM 712 O O . ALA A 1 91 ? 14.739 0.442 -11.721 1.00 69.25 91 ALA A O 1
ATOM 713 N N . SER A 1 92 ? 14.469 -0.687 -9.802 1.00 73.44 92 SER A N 1
ATOM 714 C CA . SER A 1 92 ? 15.720 -1.451 -9.923 1.00 73.44 92 SER A CA 1
ATOM 715 C C . SER A 1 92 ? 15.742 -2.346 -11.169 1.00 73.44 92 SER A C 1
ATOM 717 O O . SER A 1 92 ? 16.738 -2.379 -11.900 1.00 73.44 92 SER A O 1
ATOM 719 N N . GLN A 1 93 ? 14.621 -2.995 -11.494 1.00 74.94 93 GLN A N 1
ATOM 720 C CA . GLN A 1 93 ? 14.490 -3.817 -12.695 1.00 74.94 93 GLN A CA 1
ATOM 721 C C . GLN A 1 93 ? 14.536 -2.982 -13.988 1.00 74.94 93 GLN A C 1
ATOM 723 O O . GLN A 1 93 ? 14.953 -3.473 -15.042 1.00 74.94 93 GLN A O 1
ATOM 728 N N . SER A 1 94 ? 14.108 -1.717 -13.940 1.00 81.50 94 SER A N 1
ATOM 729 C CA . SER A 1 94 ? 14.227 -0.789 -15.071 1.00 81.50 94 SER A CA 1
ATOM 730 C C . SER A 1 94 ? 15.686 -0.372 -15.316 1.00 81.50 94 SER A C 1
ATOM 732 O O . SER A 1 94 ? 16.148 -0.364 -16.463 1.00 81.50 94 SER A O 1
ATOM 734 N N . LEU A 1 95 ? 16.440 -0.108 -14.242 1.00 77.75 95 LEU A N 1
ATOM 735 C CA . LEU A 1 95 ? 17.852 0.272 -14.295 1.00 77.75 95 LEU A CA 1
ATOM 736 C C . LEU A 1 95 ? 18.729 -0.881 -14.791 1.00 77.75 95 LEU A C 1
ATOM 738 O O . LEU A 1 95 ? 19.550 -0.678 -15.688 1.00 77.75 95 LEU A O 1
ATOM 742 N N . SER A 1 96 ? 18.515 -2.097 -14.283 1.00 78.69 96 SER A N 1
ATOM 743 C CA . SER A 1 96 ? 19.252 -3.288 -14.726 1.00 78.69 96 SER A CA 1
ATOM 744 C C . SER A 1 96 ? 19.032 -3.572 -16.216 1.00 78.69 96 SER A C 1
ATOM 746 O O . SER A 1 96 ? 19.999 -3.768 -16.958 1.00 78.69 96 SER A O 1
ATOM 748 N N . ARG A 1 97 ? 17.785 -3.481 -16.704 1.00 81.69 97 ARG A N 1
ATOM 749 C CA . ARG A 1 97 ? 17.461 -3.591 -18.139 1.00 81.69 97 ARG A CA 1
ATOM 750 C C . ARG A 1 97 ? 18.154 -2.516 -18.977 1.00 81.69 97 ARG A C 1
ATOM 752 O O . ARG A 1 97 ? 18.656 -2.818 -20.061 1.00 81.69 97 ARG A O 1
ATOM 759 N N . LYS A 1 98 ? 18.197 -1.267 -18.501 1.00 86.00 98 LYS A N 1
ATOM 760 C CA . LYS A 1 98 ? 18.870 -0.160 -19.202 1.00 86.00 98 LYS A CA 1
ATOM 761 C C . LYS A 1 98 ? 20.383 -0.388 -19.292 1.00 86.00 98 LYS A C 1
ATOM 763 O O . LYS A 1 98 ? 20.960 -0.160 -20.355 1.00 86.00 98 LYS A O 1
ATOM 768 N N . LEU A 1 99 ? 21.001 -0.890 -18.223 1.00 83.75 99 LEU A N 1
ATOM 769 C CA . LEU A 1 99 ? 22.429 -1.206 -18.180 1.00 83.75 99 LEU A CA 1
ATOM 770 C C . LEU A 1 99 ? 22.795 -2.358 -19.127 1.00 83.75 99 LEU A C 1
ATOM 772 O O . LEU A 1 99 ? 23.762 -2.237 -19.879 1.00 83.75 99 LEU A O 1
A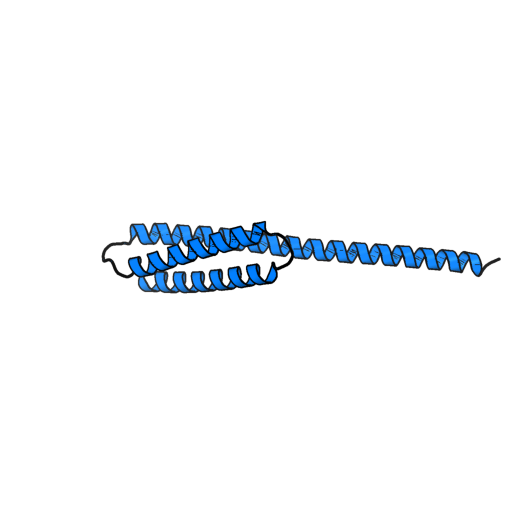TOM 776 N N . MET A 1 100 ? 21.995 -3.430 -19.160 1.00 84.69 100 MET A N 1
ATOM 777 C CA . MET A 1 100 ? 22.205 -4.545 -20.096 1.00 84.69 100 MET A CA 1
ATOM 778 C C . MET A 1 100 ? 22.147 -4.077 -21.555 1.00 84.69 100 MET A C 1
ATOM 780 O O . MET A 1 100 ? 23.063 -4.363 -22.324 1.00 84.69 100 MET A O 1
ATOM 784 N N . LYS A 1 101 ? 21.159 -3.241 -21.913 1.00 90.81 101 LYS A N 1
ATOM 785 C CA . LYS A 1 101 ? 21.080 -2.638 -23.257 1.00 90.81 101 LYS A CA 1
ATOM 786 C C . LYS A 1 101 ? 22.323 -1.814 -23.610 1.00 90.81 101 LYS A C 1
ATOM 788 O O . LYS A 1 101 ? 22.754 -1.821 -24.761 1.00 90.81 101 LYS A O 1
ATOM 793 N N . LEU A 1 102 ? 22.891 -1.080 -22.652 1.00 90.00 102 LEU A N 1
ATOM 794 C CA . LEU A 1 102 ? 24.098 -0.280 -22.876 1.00 90.00 102 LEU A CA 1
ATOM 795 C C . LEU A 1 102 ? 25.331 -1.171 -23.090 1.00 90.00 102 LEU A C 1
ATOM 797 O O . LEU A 1 102 ? 26.128 -0.902 -23.987 1.00 90.00 102 LEU A O 1
ATOM 801 N N . LYS A 1 103 ? 25.450 -2.256 -22.314 1.00 89.44 103 LYS A N 1
ATOM 802 C CA . LYS A 1 103 ? 26.509 -3.263 -22.461 1.00 89.44 103 LYS A CA 1
ATOM 803 C C . LYS A 1 103 ? 26.455 -3.941 -23.832 1.00 89.44 103 LYS A C 1
ATOM 805 O O . LYS A 1 103 ? 27.491 -4.068 -24.479 1.00 89.44 103 LYS A O 1
ATOM 810 N N . ASP A 1 104 ? 25.264 -4.306 -24.306 1.00 92.62 104 ASP A N 1
ATOM 811 C CA . ASP A 1 104 ? 25.085 -4.886 -25.643 1.00 92.62 104 ASP A CA 1
ATOM 812 C C . ASP A 1 104 ? 25.484 -3.907 -26.751 1.00 92.62 104 ASP A C 1
ATOM 814 O O . ASP A 1 104 ? 26.209 -4.281 -27.673 1.00 92.62 104 ASP A O 1
ATOM 818 N N . ARG A 1 105 ? 25.080 -2.633 -26.636 1.00 92.50 105 ARG A N 1
ATOM 819 C CA . ARG A 1 105 ? 25.497 -1.574 -27.570 1.00 92.50 105 ARG A CA 1
ATOM 820 C C . ARG A 1 105 ? 27.010 -1.389 -27.583 1.00 92.50 105 ARG A C 1
ATOM 822 O O . ARG A 1 105 ? 27.594 -1.281 -28.655 1.00 92.50 105 ARG A O 1
ATOM 829 N N . HIS A 1 106 ? 27.639 -1.369 -26.409 1.00 92.88 106 HIS A N 1
ATOM 830 C CA . HIS A 1 106 ? 29.088 -1.253 -26.293 1.00 92.88 106 HIS A CA 1
ATOM 831 C C . HIS A 1 106 ? 29.801 -2.445 -26.946 1.00 92.88 106 HIS A C 1
ATOM 833 O O . HIS A 1 106 ? 30.732 -2.241 -27.721 1.00 92.88 106 HIS A O 1
ATOM 839 N N . ARG A 1 107 ? 29.321 -3.675 -26.711 1.00 93.81 107 ARG A N 1
ATOM 840 C CA . ARG A 1 107 ? 29.852 -4.886 -27.355 1.00 93.81 107 ARG A CA 1
ATOM 841 C C . ARG A 1 107 ? 29.777 -4.794 -28.878 1.00 93.81 107 ARG A C 1
ATOM 843 O O . ARG A 1 107 ? 30.780 -5.031 -29.539 1.00 93.81 107 ARG A O 1
ATOM 850 N N . ILE A 1 108 ? 28.621 -4.418 -29.427 1.00 94.81 108 ILE A N 1
ATOM 851 C CA . ILE A 1 108 ? 28.442 -4.271 -30.880 1.00 94.81 108 ILE A CA 1
ATOM 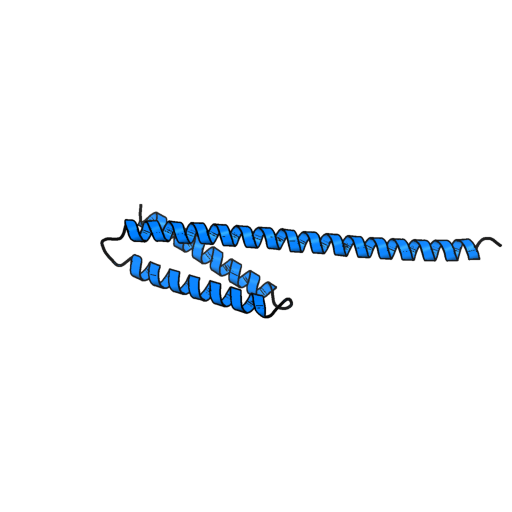852 C C . ILE A 1 108 ? 29.371 -3.182 -31.433 1.00 94.81 108 ILE A C 1
ATOM 854 O O . ILE A 1 108 ? 30.020 -3.386 -32.453 1.00 94.81 108 ILE A O 1
ATOM 858 N N . ALA A 1 109 ? 29.484 -2.039 -30.752 1.00 91.25 109 ALA A N 1
ATOM 859 C CA . ALA A 1 109 ? 30.369 -0.956 -31.175 1.00 91.25 109 ALA A CA 1
ATOM 860 C C . ALA A 1 109 ? 31.849 -1.377 -31.198 1.00 91.25 109 ALA A C 1
ATOM 862 O O . ALA A 1 109 ? 32.578 -0.982 -32.106 1.00 91.25 109 ALA A O 1
ATOM 863 N N . MET A 1 110 ? 32.284 -2.192 -30.232 1.00 92.69 110 MET A N 1
ATOM 864 C CA . MET A 1 110 ? 33.630 -2.773 -30.220 1.00 92.69 110 MET A CA 1
ATOM 865 C C . MET A 1 110 ? 33.829 -3.762 -31.370 1.00 92.69 110 MET A C 1
ATOM 867 O O . MET A 1 110 ? 34.812 -3.645 -32.087 1.00 92.69 110 MET A O 1
ATOM 871 N N . GLN A 1 111 ? 32.863 -4.648 -31.631 1.00 89.81 111 GLN A N 1
ATOM 872 C CA . GLN A 1 111 ? 32.934 -5.569 -32.773 1.00 89.81 111 GLN A CA 1
ATOM 873 C C . GLN A 1 111 ? 33.040 -4.828 -34.111 1.00 89.81 111 GLN A C 1
ATOM 875 O O . GLN A 1 111 ? 33.841 -5.198 -34.961 1.00 89.81 111 GLN A O 1
ATOM 880 N N . ILE A 1 112 ? 32.269 -3.753 -34.293 1.00 90.88 112 ILE A N 1
ATOM 881 C CA . ILE A 1 112 ? 32.363 -2.906 -35.489 1.00 90.88 112 ILE A CA 1
ATOM 882 C C . ILE A 1 112 ? 33.750 -2.259 -35.579 1.00 90.88 112 ILE A C 1
ATOM 884 O O . ILE A 1 112 ? 34.348 -2.246 -36.651 1.00 90.88 112 ILE A O 1
ATOM 888 N N . ARG A 1 113 ? 34.280 -1.741 -34.464 1.00 88.19 113 ARG A N 1
ATOM 889 C CA . ARG A 1 113 ? 35.620 -1.144 -34.420 1.00 88.19 113 ARG A CA 1
ATOM 890 C C . ARG A 1 113 ? 36.707 -2.150 -34.797 1.00 88.19 113 ARG A C 1
ATOM 892 O O . ARG A 1 113 ? 37.585 -1.790 -35.571 1.00 88.19 113 ARG A O 1
ATOM 899 N N . ASP A 1 114 ? 36.625 -3.377 -34.293 1.00 87.25 114 ASP A N 1
ATOM 900 C CA . ASP A 1 114 ? 37.600 -4.440 -34.562 1.00 87.25 114 ASP A CA 1
ATOM 901 C C . ASP A 1 114 ? 37.547 -4.911 -36.027 1.00 87.25 114 ASP A C 1
ATOM 903 O O . ASP A 1 114 ? 38.576 -5.164 -36.655 1.00 87.25 114 ASP A O 1
ATOM 907 N N . LEU A 1 115 ? 36.350 -4.968 -36.620 1.00 84.50 115 LEU A N 1
ATOM 908 C CA . LEU A 1 115 ? 36.187 -5.254 -38.049 1.00 84.50 115 LEU A CA 1
ATOM 909 C C . LEU A 1 115 ? 36.789 -4.142 -38.920 1.00 84.50 115 LEU A C 1
ATOM 911 O O . LEU A 1 115 ? 37.461 -4.420 -39.916 1.00 84.50 115 LEU A O 1
ATOM 915 N N . LEU A 1 116 ? 36.581 -2.880 -38.537 1.00 72.81 116 LEU A N 1
ATOM 916 C CA . LEU A 1 116 ? 37.130 -1.729 -39.254 1.00 72.81 116 LEU A CA 1
ATOM 917 C C . LEU A 1 116 ? 38.652 -1.616 -39.095 1.00 72.81 116 LEU A 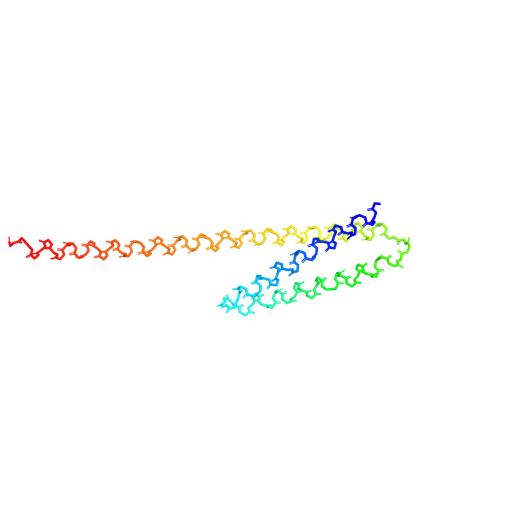C 1
ATOM 919 O O . LEU A 1 116 ? 39.325 -1.278 -40.065 1.00 72.81 116 LEU A O 1
ATOM 923 N N . SER A 1 117 ? 39.215 -1.936 -37.927 1.00 74.44 117 SER A N 1
ATOM 924 C CA . SER A 1 117 ? 40.670 -1.917 -37.713 1.00 74.44 117 SER A CA 1
ATOM 925 C C . SER A 1 117 ? 41.391 -3.020 -38.492 1.00 74.44 117 SER A C 1
ATOM 927 O O . SER A 1 117 ? 42.473 -2.777 -39.015 1.00 74.44 117 SER A O 1
ATOM 929 N N . THR A 1 118 ? 40.761 -4.189 -38.644 1.00 73.50 118 THR A N 1
ATOM 930 C CA . THR A 1 118 ? 41.288 -5.312 -39.440 1.00 73.50 118 THR A CA 1
ATOM 931 C C . THR A 1 118 ? 41.221 -5.047 -40.950 1.00 73.50 118 THR A C 1
ATOM 933 O O . THR A 1 118 ? 42.019 -5.581 -41.709 1.00 73.50 118 THR A O 1
ATOM 936 N N . THR A 1 119 ? 40.279 -4.214 -41.408 1.00 60.53 119 THR A N 1
ATOM 937 C CA . THR A 1 119 ? 40.085 -3.923 -42.843 1.00 60.53 119 THR A CA 1
ATOM 938 C C . THR A 1 119 ? 40.901 -2.712 -43.326 1.00 60.53 119 THR A C 1
ATOM 940 O O . THR A 1 119 ? 41.176 -2.596 -44.517 1.00 60.53 119 THR A O 1
ATOM 943 N N . ILE A 1 120 ? 41.282 -1.793 -42.428 1.00 56.84 120 ILE A N 1
ATOM 944 C CA . ILE A 1 120 ? 41.938 -0.512 -42.773 1.00 56.84 120 ILE A CA 1
ATOM 945 C C . ILE A 1 120 ? 43.472 -0.556 -42.609 1.00 56.84 120 ILE A C 1
ATOM 947 O O . ILE A 1 120 ? 44.151 0.392 -42.996 1.00 56.84 120 ILE A O 1
ATOM 951 N N . ASN A 1 121 ? 44.050 -1.654 -42.114 1.00 48.62 121 ASN A N 1
ATOM 952 C CA . ASN A 1 121 ? 45.505 -1.824 -42.040 1.00 48.62 121 ASN A CA 1
ATOM 953 C C . ASN A 1 121 ? 45.902 -3.190 -42.647 1.00 48.62 121 ASN A C 1
ATOM 955 O O . ASN A 1 121 ? 45.585 -4.202 -42.020 1.00 48.62 121 ASN A O 1
ATOM 959 N N . PRO A 1 122 ? 46.499 -3.243 -43.859 1.00 52.38 122 PRO A N 1
ATOM 960 C CA . PRO A 1 122 ? 46.980 -4.491 -44.458 1.00 52.38 122 PRO A CA 1
ATOM 961 C C . PRO A 1 122 ? 48.188 -5.084 -43.722 1.00 52.38 122 PRO A C 1
ATOM 963 O O . PRO A 1 122 ? 48.944 -4.314 -43.083 1.00 52.38 122 PRO A O 1
#

InterPro domains:
  IPR038005 Virus X resistance protein-like, coiled-coil domain [cd14798] (26-115)
  IPR041118 Disease resistance, N-terminal [PF18052] (13-100)

Secondary structure (DSSP, 8-state):
-HHHHHHHHHHHHHHHHHHHHHHHHHTTTS-HHHHHHHHHHHHHHHHHHHHHHHHTT-S--HHHHHHHHHHHHHHHHHHHHHHHHHHHHHHHHHHHHHHHHHHHHHHHHHHHHHHHHHHH--

pLDDT: mean 73.75, std 10.33, range [48.62, 94.81]